Protein AF-A0A7J7MU96-F1 (afdb_monomer_lite)

InterPro domains:
  IPR001878 Zinc finger, CCHC-type [PF00098] (97-108)

pLDDT: mean 73.41, std 18.82, range [28.17, 94.31]

Organism: NCBI:txid39325

Radius of gyration: 20.81 Å; chains: 1; bounding box: 72×46×51 Å

Foldseek 3Di:
DDDDDDDDDDPPFAAAPVPGDGDHYVVPPPQAQDAQLPLPGRFTWHWDADCDPVRHRFIKTDTPDPVVRRIDTPCVQVVQVVVCVVDDDDDDAREQLRDPNHDNVGPCQVADAAPDPPGRFHWDKDADCDPVRHRFMKTFGPDPVRRDIGTPVGD

Secondary structure (DSSP, 8-state):
--PPPPP-------B-TTT--BT--GGG-TTSSPBPSSTT---BEEEEE--SGGGTT-EEEEESSGGG--EEEHHHHHHHHHTTTTS------SSTTS-SSS-GGG-GGGGEEP-STT---EEEEEE--SGGGTT-EEEEES-TTT--EEETTT-

Structure (mmCIF, N/CA/C/O backbone):
data_AF-A0A7J7MU96-F1
#
_entry.id   AF-A0A7J7MU96-F1
#
loop_
_atom_site.group_PDB
_atom_site.id
_atom_site.type_symbol
_atom_site.label_atom_id
_atom_site.label_alt_id
_atom_site.label_comp_id
_atom_site.label_asym_id
_atom_site.label_entity_id
_atom_site.label_seq_id
_atom_site.pdbx_PDB_ins_code
_atom_site.Cartn_x
_atom_site.Cartn_y
_atom_site.Cartn_z
_atom_site.occupancy
_atom_site.B_iso_or_equiv
_atom_site.auth_seq_id
_atom_site.auth_comp_id
_atom_site.auth_asym_id
_atom_site.auth_atom_id
_atom_site.pdbx_PDB_model_num
ATOM 1 N N . MET A 1 1 ? -48.328 31.188 -16.097 1.00 37.88 1 MET A N 1
ATOM 2 C CA . MET A 1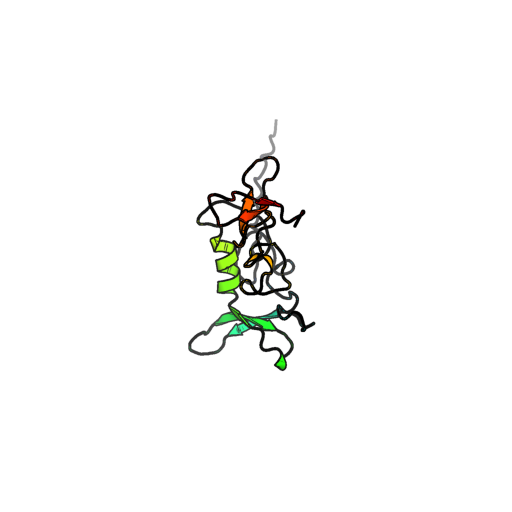 1 ? -46.855 31.069 -16.149 1.00 37.88 1 MET A CA 1
ATOM 3 C C . MET A 1 1 ? -46.339 30.912 -14.727 1.00 37.88 1 MET A C 1
ATOM 5 O O . MET A 1 1 ? -46.235 31.899 -14.018 1.00 37.88 1 MET A O 1
ATOM 9 N N . GLY A 1 2 ? -46.116 29.678 -14.271 1.00 33.22 2 GLY A N 1
ATOM 10 C CA . GLY A 1 2 ? -45.551 29.397 -12.948 1.00 33.22 2 GLY A CA 1
ATOM 11 C C . GLY A 1 2 ? -44.263 28.606 -13.122 1.00 33.22 2 GLY A C 1
ATOM 12 O O . GLY A 1 2 ? -44.313 27.398 -13.329 1.00 33.22 2 GLY A O 1
ATOM 13 N N . GLY A 1 3 ? -43.124 29.299 -13.125 1.00 33.38 3 GLY A N 1
ATOM 14 C CA . GLY A 1 3 ? -41.807 28.680 -13.244 1.00 33.38 3 GLY A CA 1
ATOM 15 C C . GLY A 1 3 ? -41.414 27.997 -11.937 1.00 33.38 3 GLY A C 1
ATOM 16 O O . GLY A 1 3 ? -41.291 28.655 -10.904 1.00 33.38 3 GLY A O 1
ATOM 17 N N . ARG A 1 4 ? -41.218 26.676 -11.982 1.00 37.88 4 ARG A N 1
ATOM 18 C CA . ARG A 1 4 ? -40.604 25.905 -10.896 1.00 37.88 4 ARG A CA 1
ATOM 19 C C . ARG A 1 4 ? -39.137 26.318 -10.776 1.00 37.88 4 ARG A C 1
ATOM 21 O O . ARG A 1 4 ? -38.374 26.166 -11.727 1.00 37.88 4 ARG A O 1
ATOM 28 N N . LYS A 1 5 ? -38.751 26.844 -9.614 1.00 41.03 5 LYS A N 1
ATOM 29 C CA . LYS A 1 5 ? -37.344 27.029 -9.252 1.00 41.03 5 LYS A CA 1
ATOM 30 C C . LYS A 1 5 ? -36.753 25.646 -8.980 1.00 41.03 5 LYS A C 1
ATOM 32 O O . LYS A 1 5 ? -37.285 24.911 -8.155 1.00 41.03 5 LYS A O 1
ATOM 37 N N . HIS A 1 6 ? -35.698 25.289 -9.704 1.00 39.47 6 HIS A N 1
ATOM 38 C CA . HIS A 1 6 ? -34.880 24.125 -9.384 1.00 39.47 6 HIS A CA 1
ATOM 39 C C . HIS A 1 6 ? -34.078 24.438 -8.117 1.00 39.47 6 HIS A C 1
ATOM 41 O O . HIS A 1 6 ? -33.267 25.363 -8.110 1.00 39.47 6 HIS A O 1
ATOM 47 N N . GLU A 1 7 ? -34.327 23.685 -7.047 1.00 43.59 7 GLU A N 1
ATOM 48 C CA . GLU A 1 7 ? -33.471 23.661 -5.865 1.00 43.59 7 GLU A CA 1
ATOM 49 C C . GLU A 1 7 ? -32.163 22.950 -6.225 1.00 43.59 7 GLU A C 1
ATOM 51 O O . GLU A 1 7 ? -32.156 21.804 -6.681 1.00 43.59 7 GLU A O 1
ATOM 56 N N . ALA A 1 8 ? -31.045 23.656 -6.057 1.00 43.31 8 ALA A N 1
ATOM 57 C CA . ALA A 1 8 ? -29.717 23.077 -6.149 1.00 43.31 8 ALA A CA 1
ATOM 58 C C . ALA A 1 8 ? -29.512 22.163 -4.934 1.00 43.31 8 ALA A C 1
ATOM 60 O O . ALA A 1 8 ? -29.264 22.635 -3.826 1.00 43.31 8 ALA A O 1
ATOM 61 N N . GLY A 1 9 ? -29.663 20.854 -5.141 1.00 39.88 9 GLY A N 1
ATOM 62 C CA . GLY A 1 9 ? -29.338 19.849 -4.138 1.00 39.88 9 GLY A CA 1
ATOM 63 C C . GLY A 1 9 ? -27.864 19.956 -3.758 1.00 39.88 9 GLY A C 1
ATOM 64 O O . GLY A 1 9 ? -26.983 19.804 -4.604 1.00 39.88 9 GLY A O 1
ATOM 65 N N . THR A 1 10 ? -27.603 20.238 -2.487 1.00 46.09 10 THR A N 1
ATOM 66 C CA . THR A 1 10 ? -26.275 20.176 -1.885 1.00 46.09 10 THR A CA 1
ATOM 67 C C . THR A 1 10 ? -25.718 18.766 -2.076 1.00 46.09 10 THR A C 1
ATOM 69 O O . THR A 1 10 ? -26.252 17.796 -1.540 1.00 46.09 10 THR A O 1
ATOM 72 N N . GLN A 1 11 ? -24.658 18.625 -2.876 1.00 49.31 11 GLN A N 1
ATOM 73 C CA . GLN A 1 11 ? -23.892 17.382 -2.939 1.00 49.31 11 GLN A CA 1
ATOM 74 C C . GLN A 1 11 ? -23.310 17.134 -1.547 1.00 49.31 11 GLN A C 1
ATOM 76 O O . GLN A 1 11 ? -22.364 17.800 -1.139 1.00 49.31 11 GLN A O 1
ATOM 81 N N . SER A 1 12 ? -23.907 16.210 -0.793 1.00 59.41 12 SER A N 1
ATOM 82 C CA . SER A 1 12 ? -23.335 15.740 0.462 1.00 59.41 12 SER A CA 1
ATOM 83 C C . SER A 1 12 ? -21.981 15.115 0.150 1.00 59.41 12 SER A C 1
ATOM 85 O O . SER A 1 12 ? -21.900 14.091 -0.534 1.00 59.41 12 SER A O 1
ATOM 87 N N . GLU A 1 13 ? -20.928 15.763 0.614 1.00 58.28 13 GLU A N 1
ATOM 88 C CA . GLU A 1 13 ? -19.557 15.328 0.434 1.00 58.28 13 GLU A CA 1
ATOM 89 C C . GLU A 1 13 ? -19.375 13.913 1.003 1.00 58.28 13 GLU A C 1
ATOM 91 O O . GLU A 1 13 ? -19.672 13.639 2.169 1.00 58.28 13 GLU A O 1
ATOM 96 N N . ILE A 1 14 ? -18.953 12.968 0.157 1.00 64.31 14 ILE A N 1
ATOM 97 C CA . ILE A 1 14 ? -18.746 11.582 0.582 1.00 64.31 14 ILE A CA 1
ATOM 98 C C . ILE A 1 14 ? -17.444 11.534 1.377 1.00 64.31 14 ILE A C 1
ATOM 100 O O . ILE A 1 14 ? -16.367 11.389 0.799 1.00 64.31 14 ILE A O 1
ATOM 104 N N . VAL A 1 15 ? -17.554 11.638 2.698 1.00 64.25 15 VAL A N 1
ATOM 105 C CA . VAL A 1 15 ? -16.422 11.544 3.622 1.00 64.25 15 VAL A CA 1
ATOM 106 C C . VAL A 1 15 ? -16.363 10.186 4.305 1.00 64.25 15 VAL A C 1
ATOM 108 O O . VAL A 1 15 ? -17.370 9.607 4.730 1.00 64.25 15 VAL A O 1
ATOM 111 N N . CYS A 1 16 ? -15.152 9.668 4.470 1.00 73.19 16 CYS A N 1
ATOM 112 C CA . CYS A 1 16 ? -14.967 8.447 5.220 1.00 73.19 16 CYS A CA 1
ATOM 113 C C . CYS A 1 16 ? -15.028 8.728 6.717 1.00 73.19 16 CYS A C 1
ATOM 115 O O . CYS A 1 16 ? -14.127 9.332 7.293 1.00 73.19 16 CYS A O 1
ATOM 117 N N . GLN A 1 17 ? -16.029 8.163 7.380 1.00 69.56 17 GLN A N 1
ATOM 118 C CA . GLN A 1 17 ? -16.263 8.300 8.822 1.00 69.56 17 GLN A CA 1
ATOM 119 C C . GLN A 1 17 ? -15.089 7.815 9.700 1.00 69.56 17 GLN A C 1
ATOM 121 O O . GLN A 1 17 ? -15.003 8.167 10.872 1.00 69.56 17 GLN A O 1
ATOM 126 N N . MET A 1 18 ? -14.161 7.015 9.159 1.00 71.25 18 MET A N 1
ATOM 127 C CA . MET A 1 18 ? -13.009 6.508 9.914 1.00 71.25 18 MET A CA 1
ATOM 128 C C . MET A 1 18 ? -11.850 7.512 10.010 1.00 71.25 18 MET A C 1
ATOM 130 O O . MET A 1 18 ? -11.075 7.460 10.973 1.00 71.25 18 MET A O 1
ATOM 134 N N . TYR A 1 19 ? -11.694 8.403 9.027 1.00 68.44 19 TYR A N 1
ATOM 135 C CA . TYR A 1 19 ? -10.523 9.288 8.936 1.00 68.44 19 TYR A CA 1
ATOM 136 C C . TYR A 1 19 ? -10.797 10.649 8.262 1.00 68.44 19 TYR A C 1
ATOM 138 O O . TYR A 1 19 ? -9.861 11.408 8.031 1.00 68.44 19 TYR A O 1
ATOM 146 N N . ASN A 1 20 ? -12.070 10.966 8.012 1.00 63.19 20 ASN A N 1
ATOM 147 C CA . ASN A 1 20 ? -12.582 12.232 7.491 1.00 63.19 20 ASN A CA 1
ATOM 148 C C . ASN A 1 20 ? -11.896 12.711 6.201 1.00 63.19 20 ASN A C 1
ATOM 150 O O . ASN A 1 20 ? -11.646 13.903 6.055 1.00 63.19 20 ASN A O 1
ATOM 154 N N . LEU A 1 21 ? -11.550 11.792 5.286 1.00 61.22 21 LEU A N 1
ATOM 155 C CA . LEU A 1 21 ? -11.213 12.199 3.917 1.00 61.22 21 LEU A CA 1
ATOM 156 C C . LEU A 1 21 ? -12.366 11.968 2.974 1.00 61.22 21 LEU A C 1
ATOM 158 O O . LEU A 1 21 ? -13.081 10.970 3.065 1.00 61.22 21 LEU A O 1
ATOM 162 N N . GLU A 1 22 ? -12.435 12.884 2.033 1.00 59.62 22 GLU A N 1
ATOM 163 C CA . GLU A 1 22 ? -13.337 12.897 0.905 1.00 59.62 22 GLU A CA 1
ATOM 164 C C . GLU A 1 22 ? -13.022 11.752 -0.070 1.00 59.62 22 GLU A C 1
ATOM 166 O O . GLU A 1 22 ? -11.893 11.259 -0.173 1.00 59.62 22 GLU A O 1
ATOM 171 N N . GLY A 1 23 ? -14.048 11.304 -0.785 1.00 63.78 23 GLY A N 1
ATOM 172 C CA . GLY A 1 23 ? -13.931 10.394 -1.922 1.00 63.78 23 GLY A CA 1
ATOM 173 C C . GLY A 1 23 ? -14.354 8.948 -1.660 1.00 63.78 23 GLY A C 1
ATOM 174 O O . GLY A 1 23 ? -14.498 8.194 -2.622 1.00 63.78 23 GLY A O 1
ATOM 175 N N . HIS A 1 24 ? -14.595 8.527 -0.410 1.00 68.81 24 HIS A N 1
ATOM 176 C CA . HIS A 1 24 ? -15.198 7.216 -0.127 1.00 68.81 24 HIS A CA 1
ATOM 177 C C . HIS A 1 24 ? -15.847 7.103 1.258 1.00 68.81 24 HIS A C 1
ATOM 179 O O . HIS A 1 24 ? -15.565 7.869 2.167 1.00 68.81 24 HIS A O 1
ATOM 185 N N . ILE A 1 25 ? -16.694 6.086 1.433 1.00 71.12 25 ILE A N 1
ATOM 186 C CA . ILE A 1 25 ? -17.317 5.714 2.715 1.00 71.12 25 ILE A CA 1
ATOM 187 C C . ILE A 1 25 ? -16.498 4.645 3.450 1.00 71.12 25 ILE A C 1
ATOM 189 O O . ILE A 1 25 ? -15.769 3.882 2.819 1.00 71.12 25 ILE A O 1
ATOM 193 N N . ALA A 1 26 ? -16.677 4.516 4.768 1.00 70.44 26 ALA A N 1
ATOM 194 C CA . ALA A 1 26 ? -15.942 3.560 5.609 1.00 70.44 26 ALA A CA 1
ATOM 195 C C . ALA A 1 26 ? -15.942 2.115 5.079 1.00 70.44 26 ALA A C 1
ATOM 197 O O . ALA A 1 26 ? -14.902 1.460 5.089 1.00 70.44 26 ALA A O 1
ATOM 198 N N . SER A 1 27 ? -17.068 1.633 4.544 1.00 71.75 27 SER A N 1
ATOM 199 C CA . SER A 1 27 ? -17.174 0.279 3.979 1.00 71.75 27 SER A CA 1
ATOM 200 C C . SER A 1 27 ? -16.365 0.067 2.696 1.00 71.75 27 SER A C 1
ATOM 202 O O . SER A 1 27 ? -16.055 -1.068 2.351 1.00 71.75 27 SER A O 1
ATOM 204 N N . LYS A 1 28 ? -16.002 1.148 1.998 1.00 71.94 28 LYS A N 1
ATOM 205 C CA . LYS A 1 28 ? -15.152 1.140 0.801 1.00 71.94 28 LYS A CA 1
ATOM 206 C C . LYS A 1 28 ? -13.743 1.653 1.096 1.00 71.94 28 LYS A C 1
ATOM 208 O O . LYS A 1 28 ? -13.020 1.992 0.163 1.00 71.94 28 LYS A O 1
ATOM 213 N N . CYS A 1 29 ? -13.358 1.744 2.371 1.00 73.38 29 CYS A N 1
ATOM 214 C CA . CYS A 1 29 ? -12.063 2.292 2.729 1.00 73.38 29 CYS A CA 1
ATOM 215 C C . CYS A 1 29 ? -10.941 1.358 2.275 1.00 73.38 29 CYS A C 1
ATOM 217 O O . CYS A 1 29 ? -10.829 0.248 2.796 1.00 73.38 29 CYS A O 1
ATOM 219 N N . PRO A 1 30 ? -10.081 1.785 1.331 1.00 75.00 30 PRO A N 1
ATOM 220 C CA . PRO A 1 30 ? -9.105 0.888 0.738 1.00 75.00 30 PRO A CA 1
ATOM 221 C C . PRO A 1 30 ? -7.964 0.564 1.707 1.00 75.00 30 PRO A C 1
ATOM 223 O O . PRO A 1 30 ? -7.104 -0.254 1.398 1.00 75.00 30 PRO A O 1
ATOM 226 N N . TRP A 1 31 ? -7.920 1.224 2.868 1.00 74.88 31 TRP A N 1
ATOM 227 C CA . TRP A 1 31 ? -6.791 1.206 3.794 1.00 74.88 31 TRP A CA 1
ATOM 228 C C . TRP A 1 31 ? -7.018 0.287 4.993 1.00 74.88 31 TRP A C 1
ATOM 230 O O . TRP A 1 31 ? -6.056 -0.162 5.618 1.00 74.88 31 TRP A O 1
ATOM 240 N N . VAL A 1 32 ? -8.276 -0.014 5.302 1.00 79.06 32 VAL A N 1
ATOM 241 C CA . VAL A 1 32 ? -8.684 -0.872 6.418 1.00 79.06 32 VAL A CA 1
ATOM 242 C C . VAL A 1 32 ? -9.100 -2.240 5.893 1.00 79.06 32 VAL A C 1
ATOM 244 O O . VAL A 1 32 ? -9.558 -2.369 4.765 1.00 79.06 32 VAL A O 1
ATOM 247 N N . TYR A 1 33 ? -8.921 -3.274 6.711 1.00 83.31 33 TYR A N 1
ATOM 248 C CA . TYR A 1 33 ? -9.312 -4.654 6.397 1.00 83.31 33 TYR A CA 1
ATOM 249 C C . TYR A 1 33 ? -8.682 -5.224 5.113 1.00 83.31 33 TYR A C 1
ATOM 251 O O . TYR A 1 33 ? -9.169 -6.200 4.550 1.00 83.31 33 TYR A O 1
ATOM 259 N N . THR A 1 34 ? -7.555 -4.656 4.679 1.00 83.38 34 THR A N 1
ATOM 260 C CA . THR A 1 34 ? -6.750 -5.173 3.567 1.00 83.38 34 THR A CA 1
ATOM 261 C C . THR A 1 34 ? -6.002 -6.441 3.966 1.00 83.38 34 THR A C 1
ATOM 263 O O . THR A 1 34 ? -5.825 -6.722 5.153 1.00 83.38 34 THR A O 1
ATOM 266 N N . LYS A 1 35 ? -5.508 -7.211 2.988 1.00 86.00 35 LYS A N 1
ATOM 267 C CA . LYS A 1 35 ? -4.604 -8.337 3.262 1.00 86.00 35 LYS A CA 1
ATOM 268 C C . LYS A 1 35 ? -3.369 -7.856 4.036 1.00 86.00 35 LYS A C 1
ATOM 270 O O . LYS A 1 35 ? -2.871 -6.750 3.827 1.00 86.00 35 LYS A O 1
ATOM 275 N N . CYS A 1 36 ? -2.862 -8.696 4.932 1.00 86.62 36 CYS A N 1
ATOM 276 C CA . CYS A 1 36 ? -1.602 -8.456 5.613 1.00 86.62 36 CYS A CA 1
ATOM 277 C C . CYS A 1 36 ? -0.481 -8.229 4.595 1.00 86.62 36 CYS A C 1
ATOM 279 O O . CYS A 1 36 ? -0.350 -8.956 3.614 1.00 86.62 36 CYS A O 1
ATOM 281 N N . LYS A 1 37 ? 0.361 -7.233 4.870 1.00 77.62 37 LYS A N 1
ATOM 282 C CA . LYS A 1 37 ? 1.487 -6.860 4.007 1.00 77.62 37 LYS A CA 1
ATOM 283 C C . LYS A 1 37 ? 2.661 -7.841 4.056 1.00 77.62 37 LYS A C 1
ATOM 285 O O . LYS A 1 37 ? 3.587 -7.719 3.264 1.00 77.62 37 LYS A O 1
ATOM 290 N N . LYS A 1 38 ? 2.670 -8.794 4.996 1.00 80.25 38 LYS A N 1
ATOM 291 C CA . LYS A 1 38 ? 3.653 -9.886 4.990 1.00 80.25 38 LYS A CA 1
ATOM 292 C C . LYS A 1 38 ? 3.209 -10.933 3.972 1.00 80.25 38 LYS A C 1
ATOM 294 O O . LYS A 1 38 ? 2.152 -11.526 4.150 1.00 80.25 38 LYS A O 1
ATOM 299 N N . ALA A 1 39 ? 4.038 -11.191 2.961 1.00 76.69 39 ALA A N 1
AT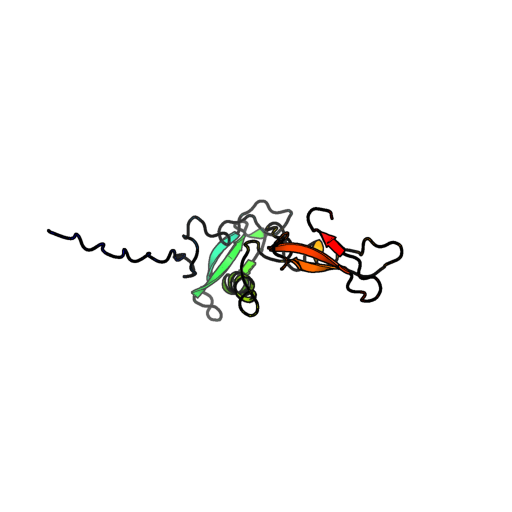OM 300 C CA . ALA A 1 39 ? 3.722 -12.107 1.861 1.00 76.69 39 ALA A CA 1
ATOM 301 C C . ALA A 1 39 ? 3.304 -13.514 2.332 1.00 76.69 39 ALA A C 1
ATOM 303 O O . ALA A 1 39 ? 2.373 -14.101 1.785 1.00 76.69 39 ALA A O 1
ATOM 304 N N . THR A 1 40 ? 3.943 -14.021 3.389 1.00 83.56 40 THR A N 1
ATOM 305 C CA . THR A 1 40 ? 3.661 -15.335 3.992 1.00 83.56 40 THR A CA 1
ATOM 306 C C . THR A 1 40 ? 2.473 -15.334 4.959 1.00 83.56 40 THR A C 1
ATOM 308 O O . THR A 1 40 ? 2.145 -16.366 5.535 1.00 83.56 40 THR A O 1
ATOM 311 N N . CYS A 1 41 ? 1.816 -14.190 5.166 1.00 85.19 41 CYS A N 1
ATOM 312 C CA . CYS A 1 41 ? 0.702 -14.049 6.093 1.00 85.19 41 CYS A CA 1
ATOM 313 C C . CYS A 1 41 ? -0.622 -13.903 5.335 1.00 85.19 41 CYS A C 1
ATOM 315 O O . CYS A 1 41 ? -0.799 -13.019 4.498 1.00 85.19 41 CYS A O 1
ATOM 317 N N . ASN A 1 42 ? -1.591 -14.746 5.683 1.00 89.31 42 ASN A N 1
ATOM 318 C CA . ASN A 1 42 ? -2.961 -14.705 5.167 1.00 89.31 42 ASN A CA 1
ATOM 319 C C . ASN A 1 42 ? -3.923 -13.891 6.054 1.00 89.31 42 ASN A C 1
ATOM 321 O O . ASN A 1 42 ? -5.127 -13.904 5.821 1.00 89.31 42 ASN A O 1
ATOM 325 N N . GLY A 1 43 ? -3.416 -13.199 7.080 1.00 90.31 43 GLY A N 1
ATOM 326 C CA . GLY A 1 43 ? -4.234 -12.343 7.940 1.00 90.31 43 GLY A CA 1
ATOM 327 C C . GLY A 1 43 ? -4.681 -11.057 7.240 1.00 90.31 43 GLY A C 1
ATOM 328 O O . GLY A 1 43 ? -4.223 -10.743 6.143 1.00 90.31 43 GLY A O 1
ATOM 329 N N . ILE A 1 44 ? -5.528 -10.272 7.909 1.00 88.81 44 ILE A N 1
ATOM 330 C CA . ILE A 1 44 ? -5.939 -8.933 7.456 1.00 88.81 44 ILE A CA 1
ATOM 331 C C . ILE A 1 44 ? -5.377 -7.843 8.375 1.00 88.81 44 ILE A C 1
ATOM 333 O O . ILE A 1 44 ? -5.130 -8.082 9.561 1.00 88.81 44 ILE A O 1
ATOM 337 N N . MET A 1 45 ? -5.198 -6.639 7.839 1.00 90.12 45 MET A N 1
ATOM 338 C CA . MET A 1 45 ? -4.826 -5.432 8.573 1.00 90.12 45 MET A CA 1
ATOM 339 C C . MET A 1 45 ? -6.078 -4.794 9.190 1.00 90.12 45 MET A C 1
ATOM 341 O O . MET A 1 45 ? -6.912 -4.231 8.486 1.00 90.12 45 MET A O 1
ATOM 345 N N . LYS A 1 46 ? -6.222 -4.867 10.513 1.00 89.88 46 LYS A N 1
ATOM 346 C CA . LYS A 1 46 ? -7.324 -4.258 11.270 1.00 89.88 46 LYS A CA 1
ATOM 347 C C . LYS A 1 46 ? -6.957 -2.855 11.738 1.00 89.88 46 LYS A C 1
ATOM 349 O O . LYS A 1 46 ? -5.817 -2.626 12.140 1.00 89.88 46 LYS A O 1
ATOM 354 N N . LEU A 1 47 ? -7.934 -1.952 11.721 1.00 89.56 47 LEU A N 1
ATOM 355 C CA . LEU A 1 47 ? -7.819 -0.621 12.311 1.00 89.56 47 LEU A CA 1
ATOM 356 C C . LEU A 1 47 ? -7.958 -0.689 13.833 1.00 89.56 47 LEU A C 1
ATOM 358 O O . LEU A 1 47 ? -8.893 -1.302 14.338 1.00 89.56 47 LEU A O 1
ATOM 362 N N . MET A 1 48 ? -7.050 -0.021 14.535 1.00 91.62 48 MET A N 1
ATOM 363 C CA . MET A 1 48 ? -7.002 0.079 15.990 1.00 91.62 48 MET A CA 1
ATOM 364 C C . MET A 1 48 ? -6.746 1.530 16.413 1.00 91.62 48 MET A C 1
ATOM 366 O O . MET A 1 48 ? -6.200 2.321 15.640 1.00 91.62 48 MET A O 1
ATOM 370 N N . ILE A 1 49 ? -7.103 1.857 17.656 1.00 90.69 49 ILE A N 1
ATOM 371 C CA . ILE A 1 49 ? -6.803 3.135 18.312 1.00 90.69 49 ILE A CA 1
ATOM 372 C C . ILE A 1 49 ? -5.779 2.860 19.417 1.00 90.69 49 ILE A C 1
ATOM 374 O O . ILE A 1 49 ? -5.931 1.911 20.185 1.00 90.69 49 ILE A O 1
ATOM 378 N N . SER A 1 50 ? -4.701 3.639 19.455 1.00 92.69 50 SER A N 1
ATOM 379 C CA . SER A 1 50 ? -3.669 3.531 20.483 1.00 92.69 50 SER A CA 1
ATOM 380 C C . SER A 1 50 ? -4.153 4.151 21.789 1.00 92.69 50 SER A C 1
ATOM 382 O O . SER A 1 50 ? -4.704 5.246 21.801 1.00 92.69 50 SER A O 1
ATOM 384 N N . LEU A 1 51 ? -3.903 3.444 22.888 1.00 93.81 51 LEU A N 1
ATOM 385 C CA . LEU A 1 51 ? -4.183 3.896 24.253 1.00 93.81 51 LEU A CA 1
ATOM 386 C C . LEU A 1 51 ? -2.890 4.171 25.039 1.00 93.81 51 LEU A C 1
ATOM 388 O O . LEU A 1 51 ? -2.922 4.329 26.251 1.00 93.81 51 LEU A O 1
ATOM 392 N N . THR A 1 52 ? -1.738 4.179 24.361 1.00 91.62 52 THR A N 1
ATOM 393 C CA . THR A 1 52 ? -0.446 4.475 25.000 1.00 91.62 52 THR A CA 1
ATOM 394 C C . THR A 1 52 ? -0.283 5.978 25.178 1.00 91.62 52 THR A C 1
ATOM 396 O O . THR A 1 52 ? -0.644 6.722 24.274 1.00 91.62 52 THR A O 1
ATOM 399 N N . GLU A 1 53 ? 0.300 6.427 26.291 1.00 91.88 53 GLU A N 1
ATOM 400 C CA . GLU A 1 53 ? 0.435 7.857 26.624 1.00 91.88 53 GLU A CA 1
ATOM 401 C C . GLU A 1 53 ? 1.085 8.670 25.492 1.00 91.88 53 GLU A C 1
ATOM 403 O O . GLU A 1 53 ? 0.533 9.664 25.030 1.00 91.88 53 GLU A O 1
ATOM 408 N N . ASN A 1 54 ? 2.204 8.182 24.946 1.00 91.00 54 ASN A N 1
ATOM 409 C CA . ASN A 1 54 ? 2.961 8.878 23.896 1.00 91.00 54 ASN A CA 1
ATOM 410 C C . ASN A 1 54 ? 2.284 8.885 22.515 1.00 91.00 54 ASN A C 1
ATOM 412 O O . ASN A 1 54 ? 2.747 9.563 21.601 1.00 91.00 54 ASN A O 1
ATOM 416 N N . ASN A 1 55 ? 1.236 8.085 22.315 1.00 87.00 55 ASN A N 1
ATOM 417 C CA . ASN A 1 55 ? 0.527 7.977 21.040 1.00 87.00 55 ASN A CA 1
ATOM 418 C C . ASN A 1 55 ? -0.982 7.856 21.270 1.00 87.00 55 ASN A C 1
ATOM 420 O O . ASN A 1 55 ? -1.646 7.099 20.558 1.00 87.00 55 ASN A O 1
ATOM 424 N N . TYR A 1 56 ? -1.512 8.526 22.291 1.00 91.62 56 TYR A N 1
ATOM 425 C CA . TYR A 1 56 ? -2.906 8.385 22.696 1.00 91.62 56 TYR A CA 1
ATOM 426 C C . TYR A 1 56 ? -3.832 8.809 21.551 1.00 91.62 56 TYR A C 1
ATOM 428 O O . TYR A 1 56 ? -3.532 9.742 20.807 1.00 91.62 56 TYR A O 1
ATOM 436 N N . GLU A 1 57 ? -4.897 8.038 21.334 1.00 90.19 57 GLU A N 1
ATOM 437 C CA . GLU A 1 57 ? -5.885 8.200 20.256 1.00 90.19 57 GLU A CA 1
ATOM 438 C C . GLU A 1 57 ? -5.350 8.095 18.817 1.00 90.19 57 GLU A C 1
ATOM 440 O O . GLU A 1 57 ? -6.125 8.118 17.852 1.00 90.19 57 GLU A O 1
ATOM 445 N N . ARG A 1 58 ? -4.042 7.875 18.621 1.00 90.19 58 ARG A N 1
ATOM 446 C CA . ARG A 1 58 ? -3.490 7.665 17.278 1.00 90.19 58 ARG A CA 1
ATOM 447 C C . ARG A 1 58 ? -4.004 6.353 16.695 1.00 90.19 58 ARG A C 1
ATOM 449 O O . ARG A 1 58 ? -3.908 5.284 17.299 1.00 90.19 58 ARG A O 1
ATOM 456 N N . LYS A 1 59 ? -4.515 6.429 15.468 1.00 89.12 59 LYS A N 1
ATOM 457 C CA . LYS A 1 59 ? -5.017 5.278 14.712 1.00 89.12 59 LYS A CA 1
ATOM 458 C C . LYS A 1 59 ? -3.882 4.537 14.015 1.00 89.12 59 LYS A C 1
ATOM 460 O O . LYS A 1 59 ? -3.017 5.149 13.388 1.00 89.12 59 LYS A O 1
ATOM 465 N N . PHE A 1 60 ? -3.925 3.213 14.055 1.00 90.31 60 PHE A N 1
ATOM 466 C CA . PHE A 1 60 ? -2.944 2.355 13.399 1.00 90.31 60 PHE A CA 1
ATOM 467 C C . PHE A 1 60 ? -3.584 1.095 12.826 1.00 90.31 60 PHE A C 1
ATOM 469 O O . PHE A 1 60 ? -4.662 0.675 13.234 1.00 90.31 60 PHE A O 1
ATOM 476 N N . LEU A 1 61 ? -2.903 0.488 11.863 1.00 90.44 61 LEU A N 1
ATOM 477 C CA . LEU A 1 61 ? -3.287 -0.767 11.243 1.00 90.44 61 LEU A CA 1
ATOM 478 C C . LEU A 1 61 ? -2.342 -1.859 11.734 1.00 90.44 61 LEU A C 1
ATOM 480 O O . LEU A 1 61 ? -1.126 -1.727 11.598 1.00 90.44 61 LEU A O 1
ATOM 484 N N . ARG A 1 62 ? -2.884 -2.960 12.254 1.00 91.94 62 ARG A N 1
ATOM 485 C CA . ARG A 1 62 ? -2.092 -4.143 12.628 1.00 91.94 62 ARG A CA 1
ATOM 486 C C . ARG A 1 62 ? -2.678 -5.416 12.045 1.00 91.94 62 ARG A C 1
ATOM 488 O O . ARG A 1 62 ? -3.888 -5.510 11.862 1.00 91.94 62 ARG A O 1
ATOM 495 N N . CYS A 1 63 ? -1.844 -6.420 11.793 1.00 94.19 63 CYS A N 1
ATOM 496 C CA . CYS A 1 63 ? -2.360 -7.730 11.404 1.00 94.19 63 CYS A CA 1
ATOM 497 C C . CYS A 1 63 ? -3.193 -8.347 12.536 1.00 94.19 63 CYS A C 1
ATOM 499 O O . CYS A 1 63 ? -2.842 -8.227 13.713 1.00 94.19 63 CYS A O 1
ATOM 501 N N . GLN A 1 64 ? -4.276 -9.030 12.160 1.00 93.75 64 GLN A N 1
ATOM 502 C CA . GLN A 1 64 ? -5.128 -9.775 13.084 1.00 93.75 64 GLN A CA 1
ATOM 503 C C . GLN A 1 64 ? -4.383 -10.903 13.814 1.00 93.75 64 GLN A C 1
ATOM 505 O O . GLN A 1 64 ? -4.747 -11.243 14.934 1.00 93.75 64 GLN A O 1
ATOM 510 N N . HIS A 1 65 ? -3.351 -11.488 13.194 1.00 94.31 65 HIS A N 1
ATOM 511 C CA . HIS A 1 65 ? -2.538 -12.530 13.815 1.00 94.31 65 HIS A CA 1
ATOM 512 C C . HIS A 1 65 ? -1.516 -11.877 14.745 1.00 94.31 65 HIS A C 1
ATOM 514 O O . HIS A 1 65 ? -0.623 -11.162 14.287 1.00 94.31 65 HIS A O 1
ATOM 520 N N . SER A 1 66 ? -1.633 -12.134 16.049 1.00 88.94 66 SER A N 1
ATOM 521 C CA . SER A 1 66 ? -0.772 -11.545 17.084 1.00 88.94 66 SER A CA 1
ATOM 522 C C . SER A 1 66 ? 0.716 -11.794 16.819 1.00 88.94 66 SER A C 1
ATOM 524 O O . SER A 1 66 ? 1.504 -10.852 16.876 1.00 88.94 66 SER A O 1
ATOM 526 N N . ILE A 1 67 ? 1.075 -13.015 16.411 1.00 91.00 67 ILE A N 1
ATOM 527 C CA . ILE A 1 67 ? 2.451 -13.426 16.084 1.00 91.00 67 ILE A CA 1
ATOM 528 C C . ILE A 1 67 ? 3.022 -12.749 14.830 1.00 91.00 67 ILE A C 1
ATOM 530 O O . ILE A 1 67 ? 4.232 -12.699 14.639 1.00 91.00 67 ILE A O 1
ATOM 534 N N . CYS A 1 68 ? 2.169 -12.217 13.947 1.00 92.81 68 CYS A N 1
ATOM 535 C CA . CYS A 1 68 ? 2.629 -11.613 12.702 1.00 92.81 68 CYS A CA 1
ATOM 536 C C . CYS A 1 68 ? 3.390 -10.308 12.963 1.00 92.81 68 CYS A C 1
ATOM 538 O O . CYS A 1 68 ? 4.308 -9.991 12.209 1.00 92.81 68 CYS A O 1
ATOM 540 N N . GLY A 1 69 ? 2.979 -9.516 13.958 1.00 87.75 69 GLY A N 1
ATOM 541 C CA . GLY A 1 69 ? 3.620 -8.239 14.301 1.00 87.75 69 GLY A CA 1
ATOM 542 C C . GLY A 1 69 ? 3.578 -7.153 13.212 1.00 87.75 69 GLY A C 1
ATOM 543 O O . GLY A 1 69 ? 4.235 -6.130 13.350 1.00 87.75 69 GLY A O 1
ATOM 544 N N . SER A 1 70 ? 2.838 -7.349 12.113 1.00 87.25 70 SER A N 1
ATOM 545 C CA . SER A 1 70 ? 2.693 -6.327 11.065 1.00 87.25 70 SER A CA 1
ATOM 546 C C . SER A 1 70 ? 1.927 -5.127 11.619 1.00 87.25 70 SER A C 1
ATOM 548 O O . SER A 1 70 ? 0.826 -5.310 12.141 1.00 87.25 70 SER A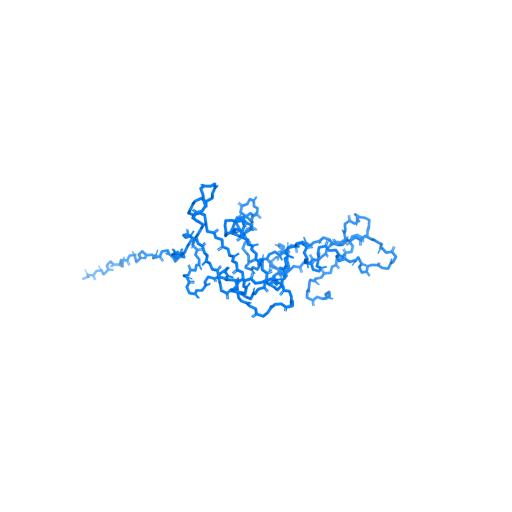 O 1
ATOM 550 N N . PHE A 1 71 ? 2.492 -3.928 11.479 1.00 90.75 71 PHE A N 1
ATOM 551 C CA . PHE A 1 71 ? 2.014 -2.682 12.080 1.00 90.75 71 PHE A CA 1
ATOM 552 C C . PHE A 1 71 ? 2.330 -1.485 11.172 1.00 90.75 71 PHE A C 1
ATOM 554 O O . PHE A 1 71 ? 3.392 -1.455 10.555 1.00 90.75 71 PHE A O 1
ATOM 561 N N . GLN A 1 72 ? 1.440 -0.494 11.112 1.00 87.12 72 GLN A N 1
ATOM 562 C CA . GLN A 1 72 ? 1.696 0.817 10.502 1.00 87.12 72 GLN A CA 1
ATOM 563 C C . GLN A 1 72 ? 0.749 1.874 11.075 1.00 87.12 72 GLN A C 1
ATOM 565 O O . GLN A 1 72 ? -0.415 1.571 11.341 1.00 87.12 72 GLN A O 1
ATOM 570 N N . TRP A 1 73 ? 1.190 3.122 11.205 1.00 89.19 73 TRP A N 1
ATOM 571 C CA . TRP A 1 73 ? 0.281 4.211 11.559 1.00 89.19 73 TRP A CA 1
ATOM 572 C C . TRP A 1 73 ? -0.669 4.514 10.404 1.00 89.19 73 TRP A C 1
ATOM 574 O O . TRP A 1 73 ? -0.261 4.564 9.243 1.00 89.19 73 TRP A O 1
ATOM 584 N N . LEU A 1 74 ? -1.948 4.738 10.715 1.00 83.88 74 LEU A N 1
ATOM 585 C CA . LEU A 1 74 ? -2.926 5.114 9.696 1.00 83.88 74 LEU A CA 1
ATOM 586 C C . LEU A 1 74 ? -2.584 6.489 9.108 1.00 83.88 74 LEU A C 1
ATOM 588 O O . LEU A 1 74 ? -2.762 6.688 7.911 1.00 83.88 74 LEU A O 1
ATOM 592 N N . SER A 1 75 ? -2.057 7.407 9.929 1.00 79.81 75 SER A N 1
ATOM 593 C CA . SER A 1 75 ? -1.593 8.721 9.474 1.00 79.81 75 SER A CA 1
ATOM 594 C C . SER A 1 75 ? -0.528 8.605 8.402 1.00 79.81 75 SER A C 1
ATOM 596 O O . SER A 1 75 ? -0.601 9.327 7.427 1.00 79.81 75 SER A O 1
ATOM 598 N N . ASP A 1 76 ? 0.429 7.692 8.543 1.00 82.44 76 ASP A N 1
ATOM 599 C CA . ASP A 1 76 ? 1.532 7.573 7.590 1.00 82.44 76 ASP A CA 1
ATOM 600 C C . ASP A 1 76 ? 0.987 7.041 6.270 1.00 82.44 76 ASP A C 1
ATOM 602 O O . ASP A 1 76 ? 1.224 7.612 5.215 1.00 82.44 76 ASP A O 1
ATOM 606 N N . VAL A 1 77 ? 0.150 6.007 6.344 1.00 75.62 77 VAL A N 1
ATOM 607 C CA . VAL A 1 77 ? -0.569 5.442 5.200 1.00 75.62 77 VAL A CA 1
ATOM 608 C C . VAL A 1 77 ? -1.338 6.540 4.456 1.00 75.62 77 VAL A C 1
ATOM 610 O O . VAL A 1 77 ? -1.112 6.745 3.269 1.00 75.62 77 VAL A O 1
ATOM 613 N N . VAL A 1 78 ? -2.150 7.324 5.165 1.00 73.06 78 VAL A N 1
ATOM 614 C CA . VAL A 1 78 ? -2.930 8.430 4.594 1.00 73.06 78 VAL A CA 1
ATOM 615 C C . VAL A 1 78 ? -2.056 9.57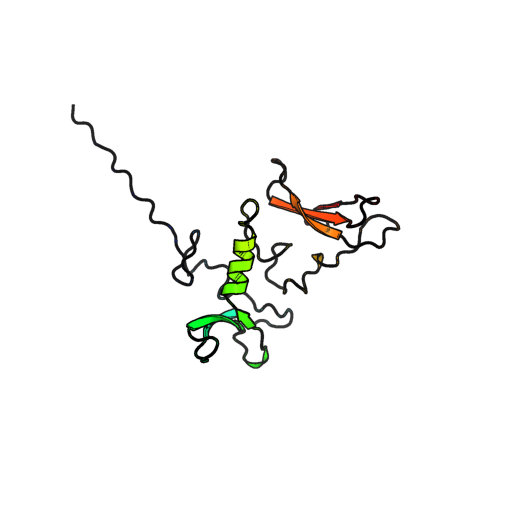7 4.088 1.00 73.06 78 VAL A C 1
ATOM 617 O O . VAL A 1 78 ? -2.282 10.062 2.988 1.00 73.06 78 VAL A O 1
ATOM 620 N N . ASN A 1 79 ? -1.059 10.020 4.847 1.00 65.44 79 ASN A N 1
ATOM 621 C CA . ASN A 1 79 ? -0.167 11.119 4.474 1.00 65.44 79 ASN A CA 1
ATOM 622 C C . ASN A 1 79 ? 0.695 10.747 3.277 1.00 65.44 79 ASN A C 1
ATOM 624 O O . ASN A 1 79 ? 1.023 11.606 2.473 1.00 65.44 79 ASN A O 1
ATOM 628 N N . HIS A 1 80 ? 1.017 9.472 3.104 1.00 58.09 80 HIS A N 1
ATOM 629 C CA . HIS A 1 80 ? 1.651 8.999 1.889 1.00 58.09 80 HIS A CA 1
ATOM 630 C C . HIS A 1 80 ? 0.679 8.910 0.702 1.00 58.09 80 HIS A C 1
ATOM 632 O O . HIS A 1 80 ? 1.124 9.062 -0.432 1.00 58.09 80 HIS A O 1
ATOM 638 N N . ALA A 1 81 ? -0.629 8.728 0.930 1.00 55.34 81 ALA A N 1
ATOM 639 C CA . ALA A 1 81 ? -1.647 8.963 -0.103 1.00 55.34 81 ALA A CA 1
ATOM 640 C C . ALA A 1 81 ? -1.776 10.459 -0.442 1.00 55.34 81 ALA A C 1
ATOM 642 O O . ALA A 1 81 ? -1.859 10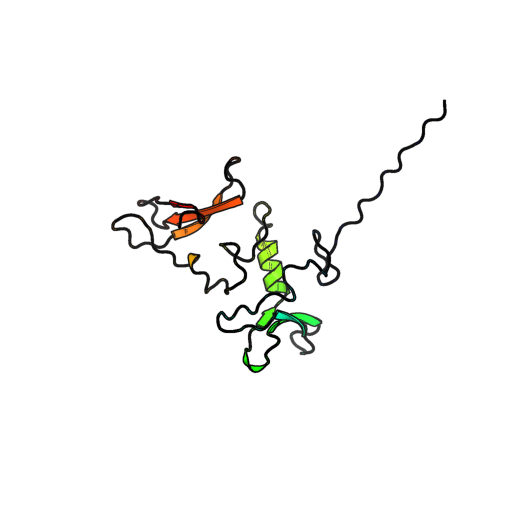.809 -1.614 1.00 55.34 81 ALA A O 1
ATOM 643 N N . LYS A 1 82 ? -1.752 11.334 0.572 1.00 47.97 82 LYS A N 1
ATOM 644 C CA . LYS A 1 82 ? -1.867 12.795 0.439 1.00 47.97 82 LYS A CA 1
ATOM 645 C C . LYS A 1 82 ? -0.588 13.490 -0.020 1.00 47.97 82 LYS A C 1
ATOM 647 O O . LYS A 1 82 ? -0.656 14.578 -0.560 1.00 47.97 82 LYS A O 1
ATOM 652 N N . GLY A 1 83 ? 0.587 12.887 0.135 1.00 36.94 83 GLY A N 1
ATOM 653 C CA . GLY A 1 83 ? 1.868 13.411 -0.360 1.00 36.94 83 GLY A CA 1
ATOM 654 C C . GLY A 1 83 ? 1.950 13.486 -1.890 1.00 36.94 83 GLY A C 1
ATOM 655 O O . GLY A 1 83 ? 2.925 14.000 -2.428 1.00 36.94 83 GLY A O 1
ATOM 656 N N . ALA A 1 84 ? 0.912 13.017 -2.589 1.00 39.94 84 ALA A N 1
ATOM 657 C CA . ALA A 1 84 ? 0.632 13.327 -3.986 1.00 39.94 84 ALA A CA 1
ATOM 658 C C . ALA A 1 84 ? 0.096 14.765 -4.207 1.00 39.94 84 ALA A C 1
ATOM 660 O O . ALA A 1 84 ? 0.014 15.225 -5.343 1.00 39.94 84 ALA A O 1
ATOM 661 N N . GLU A 1 85 ? -0.240 15.506 -3.147 1.00 30.52 85 GLU A N 1
ATOM 662 C CA . GLU A 1 85 ? -0.911 16.817 -3.209 1.00 30.52 85 GLU A CA 1
ATOM 663 C C . GLU A 1 85 ? 0.035 18.020 -3.051 1.00 30.52 85 GLU A C 1
ATOM 665 O O . GLU A 1 85 ? -0.408 19.158 -2.960 1.00 30.52 85 GLU A O 1
ATOM 670 N N . GLY A 1 86 ? 1.351 17.794 -3.129 1.00 29.62 86 GLY A N 1
ATOM 671 C CA . GLY A 1 86 ? 2.335 18.833 -3.474 1.00 29.62 86 GLY A CA 1
ATOM 672 C C . GLY A 1 86 ? 2.661 18.896 -4.974 1.00 29.62 86 GLY A C 1
ATOM 673 O O . GLY A 1 86 ? 3.520 19.668 -5.392 1.00 29.62 86 GLY A O 1
ATOM 674 N N . GLY A 1 87 ? 2.009 18.069 -5.797 1.00 28.17 87 GLY A N 1
ATOM 675 C CA . GLY A 1 87 ? 2.291 17.987 -7.225 1.00 28.17 87 GLY A CA 1
ATOM 676 C C . GLY A 1 87 ? 1.379 17.012 -7.962 1.00 28.17 87 GLY A C 1
ATOM 677 O O . GLY A 1 87 ? 1.815 15.931 -8.334 1.00 28.17 87 GLY A O 1
ATOM 678 N N . SER A 1 88 ? 0.156 17.466 -8.245 1.00 29.03 88 SER A N 1
ATOM 679 C CA . SER A 1 88 ? -0.740 16.989 -9.312 1.00 29.03 88 SER A CA 1
ATOM 680 C C . SER A 1 88 ? -1.166 15.502 -9.278 1.00 29.03 88 SER A C 1
ATOM 682 O O . SER A 1 88 ? -0.584 14.638 -9.927 1.00 29.03 88 SER A O 1
ATOM 684 N N . SER A 1 89 ? -2.270 15.279 -8.556 1.00 31.77 89 SER A N 1
ATOM 685 C CA . SER A 1 89 ? -3.517 14.619 -8.995 1.00 31.77 89 SER A CA 1
ATOM 686 C C . SER A 1 89 ? -3.511 13.147 -9.471 1.00 31.77 89 SER A C 1
ATOM 688 O O . SER A 1 89 ? -3.257 12.831 -10.629 1.00 31.77 89 SER A O 1
ATOM 690 N N . SER A 1 90 ? -4.018 12.297 -8.564 1.00 38.16 90 SER A N 1
ATOM 691 C CA . SER A 1 90 ? -5.092 11.302 -8.783 1.00 38.16 90 SER A CA 1
ATOM 692 C C . SER A 1 90 ? -4.802 10.005 -9.559 1.00 38.16 90 SER A C 1
ATOM 694 O O . SER A 1 90 ? -5.066 9.904 -10.752 1.00 38.16 90 SER A O 1
ATOM 696 N N . SER A 1 91 ? -4.431 8.934 -8.841 1.00 32.88 91 SER A N 1
ATOM 697 C CA . SER A 1 91 ? -5.023 7.587 -9.022 1.00 32.88 91 SER A CA 1
ATOM 698 C C . SER A 1 91 ? -4.608 6.613 -7.905 1.00 32.88 91 SER A C 1
ATOM 700 O O . SER A 1 91 ? -3.449 6.536 -7.498 1.00 32.88 91 SER A O 1
ATOM 702 N N . ASN A 1 92 ? -5.605 5.886 -7.394 1.00 38.31 92 ASN A N 1
ATOM 703 C CA . ASN A 1 92 ? -5.538 4.904 -6.312 1.00 38.31 92 ASN A CA 1
ATOM 704 C C . ASN A 1 92 ? -4.459 3.826 -6.505 1.00 38.31 92 ASN A C 1
ATOM 706 O O . ASN A 1 92 ? -4.431 3.136 -7.520 1.00 38.31 92 ASN A O 1
ATOM 710 N N . GLY A 1 93 ? -3.682 3.581 -5.449 1.00 35.53 93 GLY A N 1
ATOM 711 C CA . GLY A 1 93 ? -2.861 2.381 -5.296 1.00 35.53 93 GLY A CA 1
ATOM 712 C C . GLY A 1 93 ? -1.638 2.678 -4.446 1.00 35.53 93 GLY A C 1
ATOM 713 O O . GLY A 1 93 ? -0.707 3.332 -4.909 1.00 35.53 93 GLY A O 1
ATOM 714 N N . TYR A 1 94 ? -1.650 2.241 -3.186 1.00 46.22 94 TYR A N 1
ATOM 715 C CA . TYR A 1 94 ? -0.590 2.556 -2.236 1.00 46.22 94 TYR A CA 1
ATOM 716 C C . TYR A 1 94 ? 0.787 2.075 -2.708 1.00 46.22 94 TYR A C 1
ATOM 718 O O . TYR A 1 94 ? 1.131 0.909 -2.561 1.00 46.22 94 TYR A O 1
ATOM 726 N N . PHE A 1 95 ? 1.558 3.067 -3.166 1.00 49.22 95 PHE A N 1
ATOM 727 C CA . PHE A 1 95 ? 2.977 3.114 -3.515 1.00 49.22 95 PHE A CA 1
ATOM 728 C C . PHE A 1 95 ? 3.414 2.476 -4.827 1.00 49.22 95 PHE A C 1
ATOM 730 O O . PHE A 1 95 ? 3.366 1.266 -5.026 1.00 49.22 95 PHE A O 1
ATOM 737 N N . GLY A 1 96 ? 3.965 3.342 -5.684 1.00 51.88 96 GLY A N 1
ATOM 738 C CA . GLY A 1 96 ? 4.713 2.980 -6.876 1.00 51.88 96 GLY A CA 1
ATOM 739 C C . GLY A 1 96 ? 3.839 2.264 -7.885 1.00 51.88 96 GLY A C 1
ATOM 740 O O . GLY A 1 96 ? 3.277 2.920 -8.750 1.00 51.88 96 GLY A O 1
ATOM 741 N N . CYS A 1 97 ? 3.719 0.948 -7.754 1.00 56.16 97 CYS A N 1
ATOM 742 C CA . CYS A 1 97 ? 3.172 0.024 -8.742 1.00 56.16 97 CYS A CA 1
ATOM 743 C C . CYS A 1 97 ? 1.679 -0.286 -8.619 1.00 56.16 97 CYS A C 1
ATOM 745 O O . CYS A 1 97 ? 1.140 -0.992 -9.464 1.00 56.16 97 CYS A O 1
ATOM 747 N N . GLY A 1 98 ? 1.013 0.201 -7.570 1.00 56.97 98 GLY A N 1
ATOM 748 C CA . GLY A 1 98 ? -0.420 -0.025 -7.363 1.00 56.97 98 GLY A CA 1
ATOM 749 C C . GLY A 1 98 ? -0.788 -1.366 -6.716 1.00 56.97 98 GLY A C 1
ATOM 750 O O . GLY A 1 98 ? -1.973 -1.670 -6.606 1.00 56.97 98 GLY A O 1
ATOM 751 N N . GLN A 1 99 ? 0.183 -2.153 -6.240 1.00 58.12 99 GLN A N 1
ATOM 752 C CA . GLN A 1 99 ? -0.086 -3.403 -5.524 1.00 58.12 99 GLN A CA 1
ATOM 753 C C . GLN A 1 99 ? -0.111 -3.198 -4.003 1.00 58.12 99 GLN A C 1
ATOM 755 O O . GLN A 1 99 ? 0.738 -2.522 -3.433 1.00 58.12 99 GLN A O 1
ATOM 760 N N . SER A 1 100 ? -1.064 -3.833 -3.316 1.00 55.81 100 SER A N 1
ATOM 761 C CA . SER A 1 100 ? -1.212 -3.753 -1.853 1.00 55.81 100 SER A CA 1
ATOM 762 C C . SER A 1 100 ? -0.580 -4.930 -1.095 1.00 55.81 100 SER A C 1
ATOM 764 O O . SER A 1 100 ? -0.783 -5.064 0.111 1.00 55.81 100 SER A O 1
ATOM 766 N N . ASN A 1 101 ? 0.120 -5.829 -1.792 1.00 59.81 101 ASN A N 1
ATOM 767 C CA . ASN A 1 101 ? 0.620 -7.099 -1.254 1.00 59.81 101 ASN A CA 1
ATOM 768 C C . ASN A 1 101 ? 2.039 -7.021 -0.658 1.00 59.81 101 ASN A C 1
ATOM 770 O O . ASN A 1 101 ? 2.522 -8.034 -0.157 1.00 59.81 101 ASN A O 1
ATOM 774 N N . HIS A 1 102 ? 2.696 -5.859 -0.694 1.00 60.69 102 HIS A N 1
ATOM 775 C CA . HIS A 1 102 ? 4.052 -5.664 -0.176 1.00 60.69 102 HIS A CA 1
ATOM 776 C C . HIS A 1 102 ? 4.235 -4.287 0.488 1.00 60.69 102 HIS A C 1
ATOM 778 O O . HIS A 1 102 ? 3.408 -3.383 0.350 1.00 60.69 102 HIS A O 1
ATOM 784 N N . TRP A 1 103 ? 5.313 -4.127 1.262 1.00 63.84 103 TRP A N 1
ATOM 785 C CA . TRP A 1 103 ? 5.714 -2.828 1.811 1.00 63.84 103 TRP A CA 1
ATOM 786 C C . TRP A 1 103 ? 6.427 -1.991 0.755 1.00 63.84 103 TRP A C 1
ATOM 788 O O . TRP A 1 103 ? 7.093 -2.536 -0.108 1.00 63.84 103 TRP A O 1
ATOM 798 N N . VAL A 1 104 ? 6.387 -0.664 0.881 1.00 62.88 104 VAL A N 1
ATOM 799 C CA . VAL A 1 104 ? 7.046 0.273 -0.055 1.00 62.88 104 VAL A CA 1
ATOM 800 C C . VAL A 1 104 ? 8.517 -0.057 -0.279 1.00 62.88 104 VAL A C 1
ATOM 802 O O . VAL A 1 104 ? 8.977 -0.106 -1.411 1.00 62.88 104 VAL A O 1
ATOM 805 N N . ARG A 1 105 ? 9.244 -0.325 0.808 1.00 61.81 105 ARG A N 1
ATOM 806 C CA . ARG A 1 105 ? 10.661 -0.715 0.766 1.00 61.81 105 ARG A CA 1
ATOM 807 C C . ARG A 1 105 ? 10.902 -2.090 0.136 1.00 61.81 105 ARG A C 1
ATOM 809 O O . ARG A 1 105 ? 12.002 -2.352 -0.329 1.00 61.81 105 ARG A O 1
ATOM 816 N N . ASP A 1 106 ? 9.874 -2.932 0.134 1.00 66.19 106 ASP A N 1
ATOM 817 C CA . ASP A 1 106 ? 9.878 -4.291 -0.409 1.00 66.19 106 ASP A CA 1
ATOM 818 C C . ASP A 1 106 ? 9.196 -4.326 -1.791 1.00 66.19 106 ASP A C 1
ATOM 820 O O . ASP A 1 106 ? 8.859 -5.392 -2.300 1.00 66.19 106 ASP A O 1
ATOM 824 N N . CYS A 1 107 ? 8.949 -3.156 -2.393 1.00 74.50 107 CYS A N 1
ATOM 825 C CA . CYS A 1 107 ? 8.362 -3.053 -3.715 1.00 74.50 107 CYS A CA 1
ATOM 826 C C . CYS A 1 107 ? 9.367 -3.554 -4.754 1.00 74.50 107 CYS A C 1
ATOM 828 O O . CYS A 1 107 ? 10.467 -2.996 -4.837 1.00 74.50 107 CYS A O 1
ATOM 830 N N . PRO A 1 108 ? 9.014 -4.570 -5.567 1.00 74.81 108 PRO A N 1
ATOM 831 C CA . PRO A 1 108 ? 9.947 -5.162 -6.531 1.00 74.81 108 PRO A CA 1
ATOM 832 C C . PRO A 1 108 ? 10.449 -4.125 -7.542 1.00 74.81 108 PRO A C 1
ATOM 834 O O . PRO A 1 108 ? 11.554 -4.220 -8.067 1.00 74.81 108 PRO A O 1
ATOM 837 N N . TRP A 1 109 ? 9.671 -3.066 -7.736 1.00 77.06 109 TRP A N 1
ATOM 838 C CA . TRP A 1 109 ? 9.958 -1.983 -8.657 1.00 77.06 109 TRP A CA 1
ATOM 839 C C . TRP A 1 109 ? 10.874 -0.884 -8.098 1.00 77.06 109 TRP A C 1
ATOM 841 O O . TRP A 1 109 ? 11.244 0.022 -8.834 1.00 77.06 109 TRP A O 1
ATOM 851 N N . VAL A 1 110 ? 11.235 -0.928 -6.810 1.00 69.25 110 VAL A N 1
ATOM 852 C CA . VAL A 1 110 ? 12.176 0.030 -6.188 1.00 69.25 110 VAL A CA 1
ATOM 853 C C . VAL A 1 110 ? 13.638 -0.332 -6.483 1.00 69.25 110 VAL A C 1
ATOM 855 O O . VAL A 1 110 ? 14.523 0.503 -6.325 1.00 69.25 110 VAL A O 1
ATOM 858 N N . ARG A 1 111 ? 13.909 -1.562 -6.938 1.00 73.00 111 ARG A N 1
ATOM 859 C CA . ARG A 1 111 ? 15.247 -2.038 -7.331 1.00 73.00 111 ARG A CA 1
ATOM 860 C C . ARG A 1 111 ? 15.229 -2.763 -8.673 1.00 73.00 111 ARG A C 1
ATOM 862 O O . ARG A 1 111 ? 15.930 -3.754 -8.855 1.00 73.00 111 ARG A O 1
ATOM 869 N N . PHE A 1 112 ? 14.394 -2.297 -9.594 1.00 84.00 112 PHE A N 1
ATOM 870 C CA . PHE A 1 112 ? 14.255 -2.953 -10.884 1.00 84.00 112 PHE A CA 1
ATOM 871 C C . PHE A 1 112 ? 15.512 -2.713 -11.741 1.00 84.00 112 PHE A C 1
ATOM 873 O O . PHE A 1 112 ? 15.883 -1.550 -11.926 1.00 84.00 112 PHE A O 1
ATOM 880 N N . PRO A 1 113 ? 16.193 -3.763 -12.234 1.00 89.75 113 PRO A N 1
ATOM 881 C CA . PRO A 1 113 ? 17.375 -3.605 -13.075 1.00 89.75 113 PRO A CA 1
ATOM 882 C C . PRO A 1 113 ? 16.998 -3.047 -14.451 1.00 89.75 113 PRO A C 1
ATOM 884 O O . PRO A 1 113 ? 15.925 -3.336 -14.978 1.00 89.75 113 PRO A O 1
ATOM 887 N N . CYS A 1 114 ? 17.880 -2.246 -15.050 1.00 91.75 114 CYS A N 1
ATOM 888 C CA . CYS A 1 114 ? 17.657 -1.746 -16.400 1.00 91.75 114 CYS A CA 1
ATOM 889 C C . CYS A 1 114 ? 17.566 -2.891 -17.418 1.00 91.75 114 CYS A C 1
ATOM 891 O O . CYS A 1 114 ? 18.383 -3.806 -17.412 1.00 91.75 114 CYS A O 1
ATOM 893 N N . THR A 1 115 ? 16.602 -2.806 -18.337 1.00 91.06 115 THR A N 1
ATOM 894 C CA . THR A 1 115 ? 16.430 -3.791 -19.419 1.00 91.06 115 THR A CA 1
ATOM 895 C C . THR A 1 115 ? 17.337 -3.536 -20.628 1.00 91.06 115 THR A C 1
ATOM 897 O O . THR A 1 115 ? 17.357 -4.334 -21.562 1.00 91.06 115 THR A O 1
ATOM 900 N N . ALA A 1 116 ? 18.096 -2.434 -20.635 1.00 91.12 116 ALA A N 1
ATOM 901 C CA . ALA A 1 116 ? 19.011 -2.113 -21.724 1.00 91.12 116 ALA A CA 1
ATOM 902 C C . ALA A 1 116 ? 20.261 -2.996 -21.659 1.00 91.12 116 ALA A C 1
ATOM 904 O O . ALA A 1 116 ? 20.867 -3.168 -20.600 1.00 91.12 116 ALA A O 1
ATOM 905 N N . HIS A 1 117 ? 20.681 -3.515 -22.813 1.00 90.00 117 HIS A N 1
ATOM 906 C CA . HIS A 1 117 ? 21.845 -4.387 -22.909 1.00 90.00 117 HIS A CA 1
ATOM 907 C C . HIS A 1 117 ? 23.116 -3.690 -22.393 1.00 90.00 117 HIS A C 1
ATOM 909 O O . HIS A 1 117 ? 23.495 -2.628 -22.883 1.00 90.00 117 HIS A O 1
ATOM 915 N N . GLY A 1 118 ? 23.783 -4.304 -21.411 1.00 90.00 118 GLY A N 1
ATOM 916 C CA . GLY A 1 118 ? 25.008 -3.776 -20.802 1.00 90.00 118 GLY A CA 1
ATOM 917 C C . GLY A 1 118 ? 24.800 -2.637 -19.796 1.00 90.00 118 GLY A C 1
ATOM 918 O O . GLY A 1 118 ? 25.782 -2.085 -19.305 1.00 90.00 118 GLY A O 1
ATOM 919 N N . CYS A 1 119 ? 23.555 -2.279 -19.464 1.00 92.00 119 CYS A N 1
ATOM 920 C CA . CYS A 1 119 ? 23.272 -1.281 -18.440 1.00 92.00 119 CYS A CA 1
ATOM 921 C C . CYS A 1 119 ? 23.107 -1.942 -17.065 1.00 92.00 119 CYS A C 1
ATOM 923 O O . CYS A 1 119 ? 22.220 -2.765 -16.867 1.00 92.00 119 CYS A O 1
ATOM 925 N N . ASN A 1 120 ? 23.925 -1.530 -16.093 1.00 92.25 120 ASN A N 1
ATOM 926 C CA . ASN A 1 120 ? 23.899 -2.065 -14.724 1.00 92.25 120 ASN A CA 1
ATOM 927 C C . ASN A 1 120 ? 23.188 -1.136 -13.725 1.00 92.25 120 ASN A C 1
ATOM 929 O O . ASN A 1 120 ? 23.306 -1.311 -12.513 1.00 92.25 120 ASN A O 1
ATOM 933 N N . HIS A 1 121 ? 22.487 -0.118 -14.223 1.00 91.81 121 HIS A N 1
ATOM 934 C CA . HIS A 1 121 ? 21.781 0.848 -13.392 1.00 91.81 121 HIS A CA 1
ATOM 935 C C . HIS A 1 121 ? 20.380 0.359 -13.022 1.00 91.81 121 HIS A C 1
ATOM 937 O O . HIS A 1 121 ? 19.797 -0.509 -13.677 1.00 91.81 121 HIS A O 1
ATOM 943 N N . LEU A 1 122 ? 19.836 0.940 -11.957 1.00 89.69 122 LEU A N 1
ATOM 944 C CA . LEU A 1 122 ? 18.458 0.708 -11.555 1.00 89.69 122 LEU A CA 1
ATOM 945 C C . LEU A 1 122 ? 17.513 1.596 -12.364 1.00 89.69 122 LEU A C 1
ATOM 947 O O . LEU A 1 122 ? 17.901 2.623 -12.928 1.00 89.69 122 LEU A O 1
ATOM 951 N N . MET A 1 123 ? 16.253 1.188 -12.418 1.00 89.75 123 MET A N 1
ATOM 952 C CA . MET A 1 123 ? 15.181 1.992 -12.974 1.00 89.75 123 MET A CA 1
ATOM 953 C C . MET A 1 123 ? 14.330 2.577 -11.853 1.00 89.75 123 MET A C 1
ATOM 955 O O . MET A 1 123 ? 13.951 1.894 -10.901 1.00 89.75 123 MET A O 1
ATOM 959 N N . LYS A 1 124 ? 13.988 3.851 -12.006 1.00 85.44 124 LYS A N 1
ATOM 960 C CA . LYS A 1 124 ? 13.089 4.583 -11.125 1.00 85.44 124 LYS A CA 1
ATOM 961 C C . LYS A 1 124 ? 11.700 4.639 -11.735 1.00 85.44 124 LYS A C 1
ATOM 963 O O . LYS A 1 124 ? 11.545 4.749 -12.947 1.00 85.44 124 LYS A O 1
ATOM 968 N N . MET A 1 125 ? 10.679 4.581 -10.892 1.00 83.44 125 MET A N 1
ATOM 969 C CA . MET A 1 125 ? 9.296 4.611 -11.344 1.00 83.44 125 MET A CA 1
ATOM 970 C C . MET A 1 125 ? 8.744 6.025 -11.485 1.00 83.44 125 MET A C 1
ATOM 972 O O . MET A 1 125 ? 8.988 6.895 -10.650 1.00 83.44 125 MET A O 1
ATOM 976 N N . PHE A 1 126 ? 7.922 6.205 -12.511 1.00 82.44 126 PHE A N 1
ATOM 977 C CA . PHE A 1 126 ? 7.247 7.440 -12.857 1.00 82.44 126 PHE A CA 1
ATOM 978 C C . PHE A 1 126 ? 5.792 7.173 -13.249 1.00 82.44 126 PHE A C 1
ATOM 980 O O . PHE A 1 126 ? 5.407 6.061 -13.615 1.00 82.44 126 PHE A O 1
ATOM 987 N N . THR A 1 127 ? 4.988 8.230 -13.186 1.00 77.44 127 THR A N 1
ATOM 988 C CA . THR A 1 127 ? 3.616 8.249 -13.694 1.00 77.44 127 THR A CA 1
ATOM 989 C C . THR A 1 127 ? 3.583 9.144 -14.924 1.00 77.44 127 THR A C 1
ATOM 991 O O . THR A 1 127 ? 4.053 10.284 -14.880 1.00 77.44 127 THR A O 1
ATOM 994 N N . SER A 1 128 ? 3.043 8.628 -16.022 1.00 78.81 128 SER A N 1
ATOM 995 C CA . SER A 1 128 ? 2.884 9.369 -17.262 1.00 78.81 128 SER A CA 1
ATOM 996 C C . SER A 1 128 ? 1.836 10.469 -17.116 1.00 78.81 128 SER A C 1
ATOM 998 O O . SER A 1 128 ? 0.774 10.290 -16.513 1.00 78.81 128 SER A O 1
ATOM 1000 N N . LYS A 1 129 ? 2.171 11.630 -17.682 1.00 79.12 129 LYS A N 1
ATOM 1001 C CA . LYS A 1 129 ? 1.330 12.832 -17.715 1.00 79.12 129 LYS A CA 1
ATOM 1002 C C . LYS A 1 129 ? 0.772 13.116 -19.110 1.00 79.12 129 LYS A C 1
ATOM 1004 O O . LYS A 1 129 ? 0.091 14.118 -19.296 1.00 79.12 129 LYS A O 1
ATOM 1009 N N . THR A 1 130 ? 1.074 12.280 -20.103 1.00 76.12 130 THR A N 1
ATOM 1010 C CA . THR A 1 130 ? 0.567 12.472 -21.465 1.00 76.12 130 THR A CA 1
ATOM 1011 C C . THR A 1 130 ? -0.884 12.032 -21.556 1.00 76.12 130 THR A C 1
ATOM 1013 O O . THR A 1 130 ? -1.255 11.016 -20.982 1.00 76.12 130 THR A O 1
ATOM 1016 N N . GLN A 1 131 ? -1.700 12.758 -22.319 1.00 75.75 131 GLN A N 1
ATOM 1017 C CA . GLN A 1 131 ? -3.146 12.526 -22.413 1.00 75.75 131 GLN A CA 1
ATOM 1018 C C . GLN A 1 131 ? -3.516 11.081 -22.801 1.00 75.75 131 GLN A C 1
ATOM 1020 O O . GLN A 1 131 ? -4.498 10.543 -22.305 1.00 75.75 131 GLN A O 1
ATOM 1025 N N . GLN A 1 132 ? -2.708 10.440 -23.649 1.00 77.06 132 GLN A N 1
ATOM 1026 C CA . GLN A 1 132 ? -2.948 9.081 -24.155 1.00 77.06 132 GLN A CA 1
ATOM 1027 C C . GLN A 1 132 ? -2.558 7.962 -23.179 1.00 77.06 132 GLN A C 1
ATOM 1029 O O . GLN A 1 132 ? -3.044 6.845 -23.303 1.00 77.06 132 GLN A O 1
ATOM 1034 N N . SER A 1 133 ? -1.691 8.251 -22.212 1.00 76.44 133 SER A N 1
ATOM 1035 C CA . SER A 1 133 ? -1.218 7.295 -21.202 1.00 76.44 133 SER A CA 1
ATOM 1036 C C . SER A 1 133 ? -1.332 7.895 -19.808 1.00 76.44 133 SER A C 1
ATOM 1038 O O . SER A 1 133 ? -0.533 7.614 -18.917 1.00 76.44 133 SER A O 1
ATOM 1040 N N . PHE A 1 134 ? -2.326 8.765 -19.625 1.00 67.62 134 PHE A N 1
ATOM 1041 C CA . PHE A 1 134 ? -2.530 9.475 -18.377 1.00 67.62 134 PHE A CA 1
ATOM 1042 C C . PHE A 1 134 ? -2.666 8.448 -17.257 1.00 67.62 134 PHE A C 1
ATOM 1044 O O . PHE A 1 134 ? -3.330 7.430 -17.436 1.00 67.62 134 PHE A O 1
ATOM 1051 N N . VAL A 1 135 ? -1.963 8.682 -16.149 1.00 66.12 135 VAL A N 1
ATOM 1052 C CA . VAL A 1 135 ? -1.855 7.794 -14.977 1.00 66.12 135 VAL A CA 1
ATOM 1053 C C . VAL A 1 135 ? -1.196 6.428 -15.194 1.00 66.12 135 VAL A C 1
ATOM 1055 O O . VAL A 1 135 ? -0.959 5.716 -14.214 1.00 66.12 135 VAL A O 1
ATOM 1058 N N . GLN A 1 136 ? -0.824 6.060 -16.423 1.00 75.81 136 GLN A N 1
ATOM 1059 C CA . GLN A 1 136 ? -0.037 4.851 -16.653 1.00 75.81 136 GLN A CA 1
ATOM 1060 C C . GLN A 1 136 ? 1.353 5.007 -16.041 1.00 75.81 136 GLN A C 1
ATOM 1062 O O . GLN A 1 136 ? 1.940 6.090 -16.025 1.00 75.81 136 GLN A O 1
ATOM 1067 N N . LYS A 1 137 ? 1.886 3.913 -15.510 1.00 81.06 137 LYS A N 1
ATOM 1068 C CA . LYS A 1 137 ? 3.157 3.912 -14.789 1.00 81.06 137 LYS A CA 1
ATOM 1069 C C . LYS A 1 137 ? 4.240 3.307 -15.659 1.00 81.06 137 LYS A C 1
ATOM 1071 O O . LYS A 1 137 ? 3.996 2.325 -16.353 1.00 81.06 137 LYS A O 1
ATOM 1076 N N . PHE A 1 138 ? 5.435 3.866 -15.583 1.00 87.56 138 PHE A N 1
ATOM 1077 C CA . PHE A 1 138 ? 6.603 3.367 -16.296 1.00 87.56 138 PHE A CA 1
ATOM 1078 C C . PHE A 1 138 ? 7.838 3.431 -15.404 1.00 87.56 138 PHE A C 1
ATOM 1080 O O . PHE A 1 138 ? 7.891 4.190 -14.436 1.00 87.56 138 PHE A O 1
ATOM 1087 N N . LEU A 1 139 ? 8.836 2.625 -15.730 1.00 89.94 139 LEU A N 1
ATOM 1088 C CA . LEU A 1 139 ? 10.169 2.687 -15.163 1.00 89.94 139 LEU A CA 1
ATOM 1089 C C . LEU A 1 139 ? 11.074 3.403 -16.158 1.00 89.94 139 LEU A C 1
ATOM 1091 O O . LEU A 1 139 ? 10.990 3.150 -17.356 1.00 89.94 139 LEU A O 1
ATOM 1095 N N . LYS A 1 140 ? 11.962 4.264 -15.675 1.00 91.62 140 LYS A N 1
ATOM 1096 C CA . LYS A 1 140 ? 13.013 4.894 -16.474 1.00 91.62 140 LYS A CA 1
ATOM 1097 C C . LYS A 1 140 ? 14.355 4.688 -15.790 1.00 91.62 140 LYS A C 1
ATOM 1099 O O . LYS A 1 140 ? 14.449 4.840 -14.574 1.00 91.62 140 LYS A O 1
ATOM 1104 N N . CYS A 1 141 ? 15.369 4.323 -16.567 1.00 93.44 141 CYS A N 1
ATOM 1105 C CA . CYS A 1 141 ? 16.728 4.139 -16.077 1.00 93.44 141 CYS A CA 1
ATOM 1106 C C . CYS A 1 141 ? 17.225 5.402 -15.361 1.00 93.44 141 CYS A C 1
ATOM 1108 O O . CYS A 1 141 ? 16.982 6.518 -15.825 1.00 93.44 141 CYS A O 1
ATOM 1110 N N . GLU A 1 142 ? 17.909 5.222 -14.234 1.00 89.69 142 GLU A N 1
ATOM 1111 C CA . GLU A 1 142 ? 18.520 6.326 -13.491 1.00 89.69 142 GLU A CA 1
ATOM 1112 C C . GLU A 1 142 ? 19.760 6.893 -14.192 1.00 89.69 142 GLU A C 1
ATOM 1114 O O . GLU A 1 142 ? 20.136 8.032 -13.928 1.00 89.69 142 GLU A O 1
ATOM 1119 N N . ASP A 1 143 ? 20.356 6.134 -15.115 1.00 91.38 143 ASP A N 1
ATOM 1120 C CA . ASP A 1 143 ? 21.453 6.595 -15.960 1.00 91.38 143 ASP A CA 1
ATOM 1121 C C . ASP A 1 143 ? 20.946 7.563 -17.045 1.00 91.38 143 ASP A C 1
ATOM 1123 O O . ASP A 1 143 ? 20.195 7.145 -17.942 1.00 91.38 143 ASP A O 1
ATOM 1127 N N . PRO A 1 144 ? 21.369 8.844 -17.008 1.00 85.75 144 PRO A N 1
ATOM 1128 C CA . PRO A 1 144 ? 20.958 9.845 -17.986 1.00 85.75 144 PRO A CA 1
ATOM 1129 C C . PRO A 1 144 ? 21.370 9.498 -19.420 1.00 85.75 144 PRO A C 1
ATOM 1131 O O . PRO A 1 144 ? 20.713 9.951 -20.356 1.00 85.75 144 PRO A O 1
ATOM 1134 N N . ILE A 1 145 ? 22.439 8.711 -19.597 1.00 90.00 145 ILE A N 1
ATOM 1135 C CA . ILE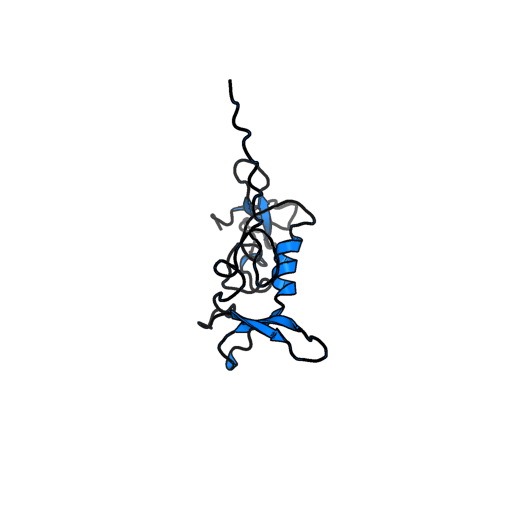 A 1 145 ? 22.971 8.327 -20.910 1.00 90.00 145 ILE A CA 1
ATOM 1136 C C . ILE A 1 145 ? 22.149 7.179 -21.500 1.00 90.00 145 ILE A C 1
ATOM 1138 O O . ILE A 1 145 ? 21.829 7.189 -22.685 1.00 90.00 145 ILE A O 1
ATOM 1142 N N . CYS A 1 146 ? 21.770 6.206 -20.668 1.00 91.75 146 CYS A N 1
ATOM 1143 C CA . CYS A 1 146 ? 20.981 5.053 -21.092 1.00 91.75 146 CYS A CA 1
ATOM 1144 C C . CYS A 1 146 ? 19.595 5.470 -21.606 1.00 91.75 146 CYS A C 1
ATOM 1146 O O . CYS A 1 146 ? 19.148 4.987 -22.644 1.00 91.75 146 CYS A O 1
ATOM 1148 N N . ASN A 1 147 ? 18.904 6.356 -20.873 1.00 87.38 147 ASN A N 1
ATOM 1149 C CA . ASN A 1 147 ? 17.564 6.880 -21.190 1.00 87.38 147 ASN A CA 1
ATOM 1150 C C . ASN A 1 147 ? 16.482 5.809 -21.486 1.00 87.38 147 ASN A C 1
ATOM 1152 O O . ASN A 1 147 ? 15.378 6.143 -21.920 1.00 87.38 147 ASN A O 1
ATOM 1156 N N . ASN A 1 148 ? 16.769 4.533 -21.220 1.00 93.19 148 ASN A N 1
ATOM 1157 C CA . ASN A 1 148 ? 15.854 3.423 -21.431 1.00 93.19 148 ASN A CA 1
ATOM 1158 C C . ASN A 1 148 ? 14.645 3.526 -20.493 1.00 93.19 148 ASN A C 1
ATOM 1160 O O . ASN A 1 148 ? 14.777 3.924 -19.329 1.00 93.19 148 ASN A O 1
ATOM 1164 N N . PHE A 1 149 ? 13.472 3.139 -20.985 1.00 92.81 149 PHE A N 1
ATOM 1165 C CA . PHE A 1 149 ? 12.241 3.115 -20.207 1.00 92.81 149 PHE A CA 1
ATOM 1166 C C . PHE A 1 149 ? 11.377 1.915 -20.598 1.00 92.81 149 PHE A C 1
ATOM 1168 O O . PHE A 1 149 ? 11.496 1.389 -21.700 1.00 92.81 149 PHE A O 1
ATOM 1175 N N . ILE A 1 150 ? 10.504 1.494 -19.689 1.00 91.19 150 ILE A N 1
ATOM 1176 C CA . ILE A 1 150 ? 9.549 0.409 -19.916 1.00 91.19 150 ILE A CA 1
ATOM 1177 C C . ILE A 1 150 ? 8.248 0.710 -19.178 1.00 91.19 150 ILE A C 1
ATOM 1179 O O . ILE A 1 150 ? 8.275 1.223 -18.056 1.00 91.19 150 ILE A O 1
ATOM 1183 N N . TRP A 1 151 ? 7.100 0.432 -19.789 1.00 89.00 151 TRP A N 1
ATOM 1184 C CA . TRP A 1 151 ? 5.821 0.532 -19.088 1.00 89.00 151 TRP A CA 1
ATOM 1185 C C . TRP A 1 151 ? 5.715 -0.569 -18.039 1.00 89.00 151 TRP A C 1
ATOM 1187 O O . TRP A 1 151 ? 6.165 -1.685 -18.262 1.00 89.00 151 TRP A O 1
ATOM 1197 N N . LEU A 1 152 ? 5.081 -0.287 -16.900 1.00 82.50 152 LEU A N 1
ATOM 1198 C CA . LEU A 1 152 ? 4.870 -1.310 -15.867 1.00 82.50 152 LEU A CA 1
ATOM 1199 C C . LEU A 1 152 ? 4.006 -2.482 -16.356 1.00 82.50 152 LEU A C 1
ATOM 1201 O O . LEU A 1 152 ? 4.041 -3.544 -15.750 1.00 82.50 152 LEU A O 1
ATOM 1205 N N . THR A 1 153 ? 3.206 -2.282 -17.404 1.00 79.44 153 THR A N 1
ATOM 1206 C CA . THR A 1 153 ? 2.421 -3.341 -18.054 1.00 79.44 153 THR A CA 1
ATOM 1207 C C . THR A 1 153 ? 3.267 -4.277 -18.907 1.00 79.44 153 THR A C 1
ATOM 1209 O O . THR A 1 153 ? 2.826 -5.388 -19.184 1.00 79.44 153 THR A O 1
ATOM 1212 N N . ASP A 1 154 ? 4.453 -3.823 -19.309 1.00 82.56 154 ASP A N 1
ATOM 1213 C CA . ASP A 1 154 ? 5.314 -4.493 -20.282 1.00 82.56 154 ASP A CA 1
ATOM 1214 C C . ASP A 1 154 ? 6.584 -5.057 -19.616 1.00 82.56 154 ASP A C 1
ATOM 1216 O O . ASP A 1 154 ? 7.408 -5.672 -20.291 1.00 82.56 154 ASP A O 1
ATOM 1220 N N . ALA A 1 155 ? 6.749 -4.805 -18.311 1.00 72.94 155 ALA A N 1
ATOM 1221 C CA . ALA A 1 155 ? 7.904 -5.164 -17.491 1.00 72.94 155 ALA A CA 1
ATOM 1222 C C . ALA A 1 155 ? 7.773 -6.531 -16.807 1.00 72.94 155 ALA A C 1
ATOM 1224 O O . ALA A 1 155 ? 6.635 -6.942 -16.483 1.00 72.94 155 ALA A O 1
#

Sequence (155 aa):
MGGRKHEAGTQSEIVCQMYNLEGHIASKCPWVYTKCKKATCNGIMKLMISLTENNYERKFLRCQHSICGSFQWLSDVVNHAKGAEGGSSSSNGYFGCGQSNHWVRDCPWVRFPCTAHGCNHLMKMFTSKTQQSFVQKFLKCEDPICNNFIWLTDA